Protein AF-A0A2W4LQY2-F1 (afdb_monomer)

Sequence (91 aa):
MKVAPPELTTPALPAQEAPRTLNEAAREFEAILLRRMLGALEKTTSLGEGAPSLYGSMIVDAMADAIVQAGGLGFGAVLEQALAERVKEPE

Nearest PDB structures (foldseek):
  8b6f-assembly1_AU  TM=5.164E-01  e=7.400E+00  Tetrahymena thermophila SB210
  3sfe-assembly1_C  TM=4.750E-01  e=8.854E+00  Sus scrofa
  3nce-assembly1_A  TM=2.724E-01  e=3.202E+00  Homo sapiens

Radius of gyration: 22.78 Å; Cα contacts (8 Å, |Δi|>4): 44; chains: 1; bounding box: 68×43×55 Å

Secondary structure (DSSP, 8-state):
--PPPPP--PPPPPP------HHHHHHHHHHHHHHHHHHHHHHHHT-STTS-SHHHHHHHHHHHHHHHHTT-SSHHHHHHHHHHHHHT---

Mean predicted aligned error: 14.11 Å

Solvent-accessible surface area (backbone atoms only — not comparable to full-atom values): 5635 Å² total; per-residue (Å²): 140,85,82,78,79,80,81,78,78,71,80,76,72,76,77,77,75,72,83,76,50,64,63,58,54,22,47,54,50,43,33,53,51,40,35,61,64,41,51,62,52,40,70,63,68,60,78,57,93,86,72,81,65,64,66,35,53,53,51,34,49,53,50,21,50,49,42,46,72,75,61,47,92,47,59,26,60,54,48,35,51,58,47,53,55,58,72,68,62,86,129

pLDDT: mean 73.13, std 13.02, range [43.38, 88.75]

Structure (mmCIF, N/CA/C/O backbone):
data_AF-A0A2W4LQY2-F1
#
_entry.id   AF-A0A2W4LQY2-F1
#
loop_
_atom_site.group_PDB
_atom_site.id
_atom_site.type_symbol
_atom_site.label_atom_id
_atom_site.label_alt_id
_atom_site.label_comp_id
_atom_site.label_asym_id
_atom_site.label_entity_id
_atom_site.label_seq_id
_atom_site.pdbx_PDB_ins_code
_atom_site.Cartn_x
_atom_site.Cartn_y
_atom_site.Cartn_z
_atom_site.occupancy
_atom_site.B_iso_or_equiv
_atom_site.auth_seq_id
_atom_site.auth_comp_id
_atom_site.auth_asym_id
_atom_site.auth_atom_id
_atom_site.pdbx_PDB_model_num
ATOM 1 N N . MET A 1 1 ? -46.559 33.825 -28.809 1.00 43.38 1 MET A N 1
ATOM 2 C CA . MET A 1 1 ? -45.324 33.068 -28.513 1.00 43.38 1 MET A CA 1
ATOM 3 C C . MET A 1 1 ? -45.036 33.200 -27.027 1.00 43.38 1 MET A C 1
ATOM 5 O O . MET A 1 1 ? -44.754 34.302 -26.582 1.00 43.38 1 MET A O 1
ATOM 9 N N . LYS A 1 2 ? -45.213 32.128 -26.248 1.00 48.09 2 LYS A N 1
ATOM 10 C CA . LYS A 1 2 ? -44.951 32.098 -24.801 1.00 48.09 2 LYS A CA 1
ATOM 11 C C . LYS 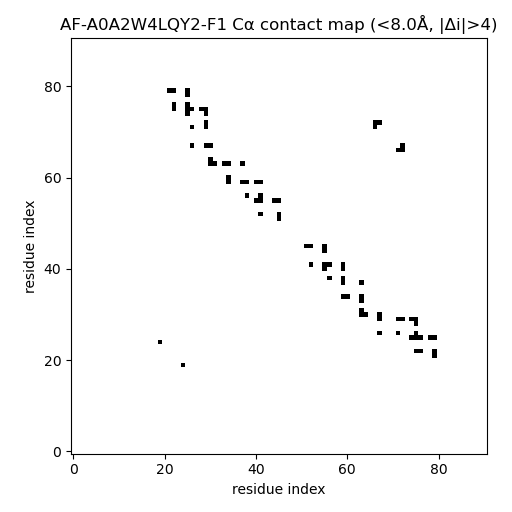A 1 2 ? -43.736 31.189 -24.619 1.00 48.09 2 LYS A C 1
ATOM 13 O O . LYS A 1 2 ? -43.852 29.987 -24.822 1.00 48.09 2 LYS A O 1
ATOM 18 N N . VAL A 1 3 ? -42.567 31.782 -24.404 1.00 57.31 3 VAL A N 1
ATOM 19 C CA . VAL A 1 3 ? -41.300 31.049 -24.282 1.00 57.31 3 VAL A CA 1
ATOM 20 C C . VAL A 1 3 ? -41.220 30.524 -22.849 1.00 57.31 3 VAL A C 1
ATOM 22 O O . VAL A 1 3 ? -41.353 31.306 -21.908 1.00 57.31 3 VAL A O 1
ATOM 25 N N . ALA A 1 4 ? -41.106 29.207 -22.680 1.00 61.78 4 ALA A N 1
ATOM 26 C CA . ALA A 1 4 ? -40.934 28.586 -21.369 1.00 61.78 4 ALA A CA 1
ATOM 27 C C . ALA A 1 4 ? -39.528 28.904 -20.816 1.00 61.78 4 ALA A C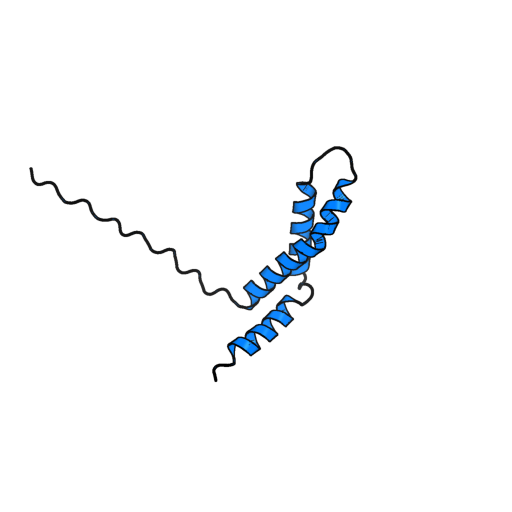 1
ATOM 29 O O . ALA A 1 4 ? -38.580 28.964 -21.604 1.00 61.78 4 ALA A O 1
ATOM 30 N N . PRO A 1 5 ? -39.375 29.141 -19.501 1.00 62.97 5 PRO A N 1
ATOM 31 C CA . PRO A 1 5 ? -38.070 29.404 -18.906 1.00 62.97 5 PRO A CA 1
ATOM 32 C C . PRO A 1 5 ? -37.194 28.137 -18.922 1.00 62.97 5 PRO A C 1
ATOM 34 O O . PRO A 1 5 ? -37.729 27.034 -18.798 1.00 62.97 5 PRO A O 1
ATOM 37 N N . PRO A 1 6 ? -35.865 28.273 -19.082 1.00 64.00 6 PRO A N 1
ATOM 38 C CA . PRO A 1 6 ? -34.949 27.139 -19.079 1.00 64.00 6 PRO A CA 1
ATOM 39 C C . PRO A 1 6 ? -34.949 26.483 -17.697 1.00 64.00 6 PRO A C 1
ATOM 41 O O . PRO A 1 6 ? -34.749 27.154 -16.683 1.00 64.00 6 PRO A O 1
ATOM 44 N N . GLU A 1 7 ? -35.190 25.175 -17.660 1.00 57.22 7 GLU A N 1
ATOM 45 C CA . GLU A 1 7 ? -35.056 24.386 -16.442 1.00 57.22 7 GLU A CA 1
ATOM 46 C C . GLU A 1 7 ? -33.604 24.470 -15.964 1.00 57.22 7 GLU A C 1
ATOM 48 O O . GLU A 1 7 ? -32.661 24.126 -16.678 1.00 57.22 7 GLU A O 1
ATOM 53 N N . LEU A 1 8 ? -33.424 24.999 -14.756 1.00 61.06 8 LEU A N 1
ATOM 54 C CA . LEU A 1 8 ? -32.143 25.023 -14.072 1.00 61.06 8 LEU A CA 1
ATOM 55 C C . LEU A 1 8 ? -31.794 23.576 -13.718 1.00 61.06 8 LEU A C 1
ATOM 57 O O . LEU A 1 8 ? -32.270 23.048 -12.711 1.00 61.06 8 LEU A O 1
ATOM 61 N N . THR A 1 9 ? -30.980 22.921 -14.547 1.00 63.66 9 THR A N 1
ATOM 62 C CA . THR A 1 9 ? -30.360 21.644 -14.189 1.00 63.66 9 THR A CA 1
ATOM 63 C C . THR A 1 9 ? -29.538 21.880 -12.930 1.00 63.66 9 THR A C 1
ATOM 65 O O . THR A 1 9 ? -28.476 22.499 -12.962 1.00 63.66 9 THR A O 1
ATOM 68 N N . THR A 1 10 ? -30.077 21.442 -11.796 1.00 62.47 10 THR A N 1
ATO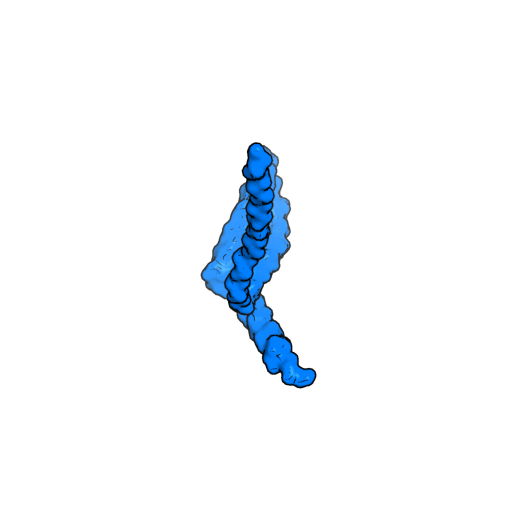M 69 C CA . THR A 1 10 ? -29.386 21.506 -10.512 1.00 62.47 10 THR A CA 1
ATOM 70 C C . THR A 1 10 ? -28.134 20.638 -10.640 1.00 62.47 10 THR A C 1
ATOM 72 O O . THR A 1 10 ? -28.268 19.476 -11.033 1.00 62.47 10 THR A O 1
ATOM 75 N N . PRO A 1 11 ? -26.921 21.159 -10.379 1.00 62.06 11 PRO A N 1
ATOM 76 C CA . PRO A 1 11 ? -25.731 20.326 -10.392 1.00 62.06 11 PRO A CA 1
ATOM 77 C C . PRO A 1 11 ? -25.918 19.238 -9.335 1.00 62.06 11 PRO A C 1
ATOM 79 O O . PRO A 1 11 ? -26.123 19.534 -8.157 1.00 62.06 11 PRO A O 1
ATOM 82 N N . ALA A 1 12 ? -25.910 17.978 -9.772 1.00 59.25 12 ALA A N 1
ATOM 83 C CA . ALA A 1 12 ? -25.897 16.843 -8.868 1.00 59.25 12 ALA A CA 1
ATOM 84 C C . ALA A 1 12 ? -24.680 17.003 -7.951 1.00 59.25 12 ALA A C 1
ATOM 86 O O . ALA A 1 12 ? -23.551 17.108 -8.439 1.00 59.25 12 ALA A O 1
ATOM 87 N N . LEU A 1 13 ? -24.914 17.083 -6.636 1.00 63.41 13 LEU A N 1
ATOM 88 C CA . LEU A 1 13 ? -23.820 17.045 -5.674 1.00 63.41 13 LEU A CA 1
ATOM 89 C C . LEU A 1 13 ? -22.980 15.788 -5.951 1.00 63.41 13 LEU A C 1
ATOM 91 O O . LEU A 1 13 ? -23.562 14.734 -6.235 1.00 63.41 13 LEU A O 1
ATOM 95 N N . PRO A 1 14 ? -21.639 15.880 -5.877 1.00 61.12 14 PRO A N 1
ATOM 96 C CA . PRO A 1 14 ? -20.784 14.711 -6.001 1.00 61.12 14 PRO A CA 1
ATOM 97 C C . PRO A 1 14 ? -21.269 13.657 -5.009 1.00 61.12 14 PRO A C 1
ATOM 99 O O . PRO A 1 14 ? -21.534 13.973 -3.846 1.00 61.12 14 PRO A O 1
ATOM 102 N N . ALA A 1 15 ? -21.448 12.431 -5.505 1.00 61.09 15 ALA A N 1
ATOM 103 C CA . ALA A 1 15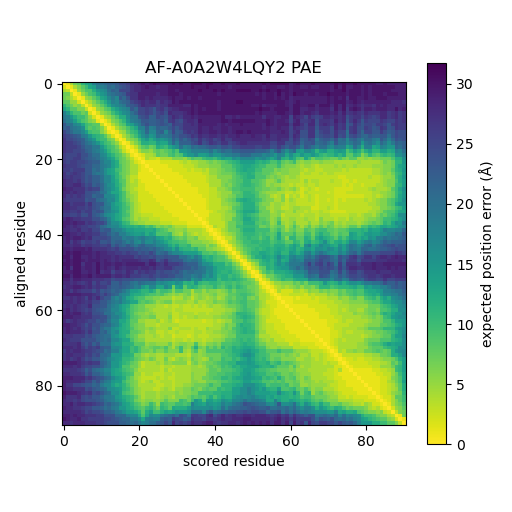 ? -21.839 11.294 -4.693 1.00 61.09 15 ALA A CA 1
ATOM 104 C C . ALA A 1 15 ? -20.941 11.267 -3.455 1.00 61.09 15 ALA A C 1
ATOM 106 O O . ALA A 1 15 ? -19.718 11.247 -3.572 1.00 61.09 15 ALA A O 1
ATOM 107 N N . GLN A 1 16 ? -21.568 11.362 -2.287 1.00 58.31 16 GLN A N 1
ATOM 108 C CA . GLN A 1 16 ? -20.906 11.336 -0.996 1.00 58.31 16 GLN A CA 1
ATOM 109 C C . GLN A 1 16 ? -20.040 10.071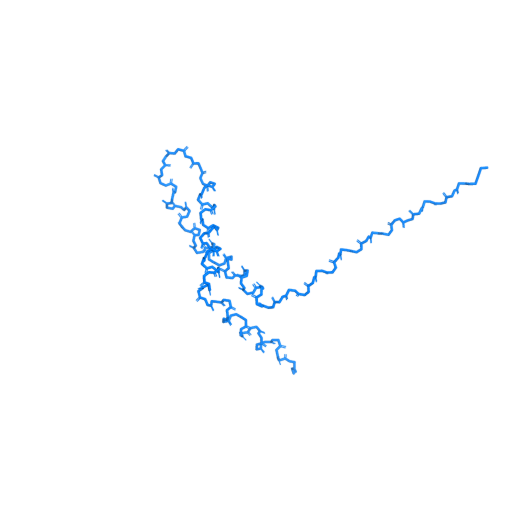 -0.956 1.00 58.31 16 GLN A C 1
ATOM 111 O O . GLN A 1 16 ? -20.584 8.966 -0.963 1.00 58.31 16 GLN A O 1
ATOM 116 N N . GLU A 1 17 ? -18.710 10.231 -1.030 1.00 61.12 17 GLU A N 1
ATOM 117 C CA . GLU A 1 17 ? -17.775 9.106 -0.952 1.00 61.12 17 GLU A CA 1
ATOM 118 C C . GLU A 1 17 ? -18.126 8.313 0.305 1.00 61.12 17 GLU A C 1
ATOM 120 O O . GLU A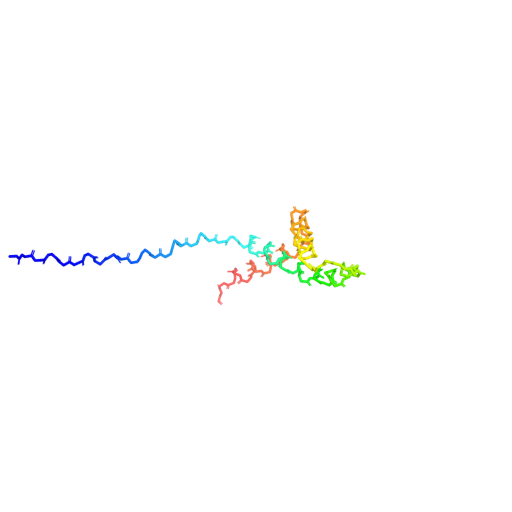 1 17 ? -18.244 8.882 1.396 1.00 61.12 17 GLU A O 1
ATOM 125 N N . ALA A 1 18 ? -18.365 7.010 0.135 1.00 60.72 18 ALA A N 1
ATOM 126 C CA . ALA A 1 18 ? -18.618 6.122 1.255 1.00 60.72 18 ALA A CA 1
ATOM 127 C C . ALA A 1 18 ? -17.504 6.312 2.300 1.00 60.72 18 ALA A C 1
ATOM 129 O O . ALA A 1 18 ?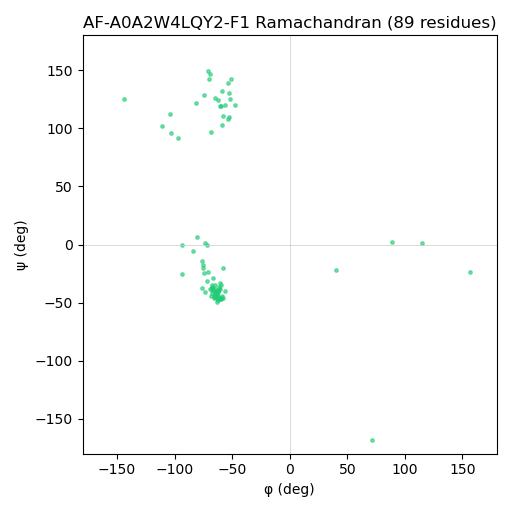 -16.350 6.531 1.917 1.00 60.72 18 ALA A O 1
ATOM 130 N N . PRO A 1 19 ? -17.827 6.268 3.603 1.00 64.88 19 PRO A N 1
ATOM 131 C CA . PRO A 1 19 ? -16.834 6.486 4.641 1.00 64.88 19 PRO A CA 1
ATOM 132 C C . PRO A 1 19 ? -15.713 5.459 4.476 1.00 64.88 19 PRO A C 1
ATOM 134 O O . PRO A 1 19 ? -15.932 4.267 4.689 1.00 64.88 19 PRO A O 1
ATOM 137 N N . ARG A 1 20 ? -14.525 5.923 4.063 1.00 71.31 20 ARG A N 1
ATOM 138 C CA . ARG A 1 20 ? -13.333 5.073 3.981 1.00 71.31 20 ARG A CA 1
ATOM 139 C C . ARG A 1 20 ? -13.056 4.524 5.366 1.00 71.31 20 ARG A C 1
ATOM 141 O O . ARG A 1 20 ? -13.068 5.273 6.349 1.00 71.31 20 ARG A O 1
ATOM 148 N N . THR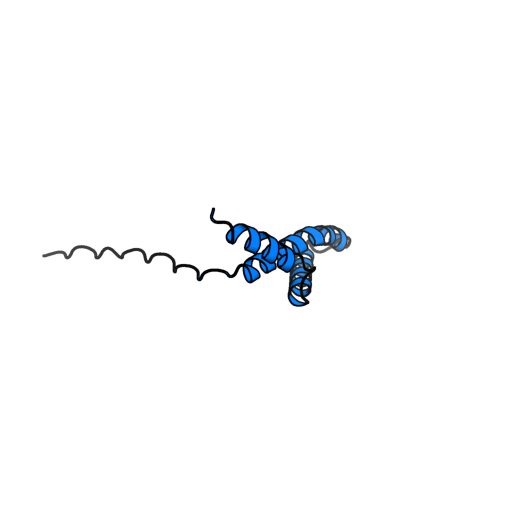 A 1 21 ? -12.817 3.224 5.451 1.00 82.69 21 THR A N 1
ATOM 149 C CA . THR A 1 21 ? -12.462 2.623 6.731 1.00 82.69 21 THR A CA 1
ATOM 150 C C . THR A 1 21 ? -11.051 3.056 7.124 1.00 82.69 21 THR A C 1
ATOM 152 O O . THR A 1 21 ? -10.187 3.305 6.279 1.00 82.69 21 THR A O 1
ATOM 155 N N . LEU A 1 22 ? -10.798 3.149 8.429 1.00 80.88 22 LEU A N 1
ATOM 156 C CA . LEU A 1 22 ? -9.481 3.517 8.951 1.00 80.88 22 LEU A CA 1
ATOM 157 C C . LEU A 1 22 ? -8.409 2.504 8.504 1.00 80.88 22 LEU A C 1
ATOM 159 O O . LEU A 1 22 ? -7.283 2.887 8.194 1.00 80.88 22 LEU A O 1
ATOM 163 N N . ASN A 1 23 ? -8.802 1.234 8.369 1.00 82.56 23 ASN A N 1
ATOM 164 C CA . ASN A 1 23 ? -7.970 0.158 7.843 1.00 82.56 23 ASN A CA 1
ATOM 165 C C . ASN A 1 23 ? -7.558 0.376 6.375 1.00 82.56 23 ASN A C 1
ATOM 167 O O . ASN A 1 23 ? -6.380 0.243 6.043 1.00 82.56 23 ASN A O 1
ATOM 171 N N . GLU A 1 24 ? -8.498 0.748 5.500 1.00 84.19 24 GLU A N 1
ATOM 172 C CA . GLU A 1 24 ? -8.208 1.047 4.089 1.00 84.19 24 GLU A CA 1
ATOM 173 C C . GLU A 1 24 ? -7.248 2.234 3.962 1.00 84.19 24 GLU A C 1
ATOM 175 O O . GLU A 1 24 ? -6.231 2.135 3.277 1.00 84.19 24 GLU A O 1
ATOM 180 N N . ALA A 1 25 ? -7.506 3.318 4.699 1.00 85.62 25 ALA A N 1
ATOM 181 C CA . ALA A 1 25 ? -6.637 4.492 4.701 1.00 85.62 25 ALA A CA 1
ATOM 182 C C . ALA A 1 25 ? -5.221 4.173 5.221 1.00 85.62 25 ALA A C 1
ATOM 184 O O . ALA A 1 25 ? -4.227 4.650 4.669 1.00 85.62 25 ALA A O 1
ATOM 185 N N . ALA A 1 26 ? -5.109 3.340 6.260 1.00 86.56 26 ALA A N 1
ATOM 186 C CA . ALA A 1 26 ? -3.824 2.919 6.809 1.00 86.56 26 ALA A CA 1
ATOM 187 C C . ALA A 1 26 ? -3.034 2.027 5.832 1.00 86.56 26 ALA A C 1
ATOM 189 O O . ALA A 1 26 ? -1.816 2.177 5.708 1.00 86.56 26 ALA A O 1
ATOM 190 N N . ARG A 1 27 ? -3.720 1.144 5.093 1.00 85.81 27 ARG A N 1
ATOM 191 C CA . ARG A 1 27 ? -3.118 0.338 4.018 1.00 85.81 27 ARG A CA 1
ATOM 192 C C . ARG A 1 27 ? -2.623 1.189 2.854 1.00 85.81 27 ARG A C 1
ATOM 194 O O . ARG A 1 27 ? -1.510 0.977 2.377 1.00 85.81 27 ARG A O 1
ATOM 201 N N . GLU A 1 28 ? -3.416 2.159 2.411 1.00 86.31 28 GLU A N 1
ATOM 202 C CA . GLU A 1 28 ? -3.019 3.087 1.345 1.00 86.31 28 GLU A CA 1
ATOM 203 C C . GLU A 1 28 ? -1.797 3.920 1.749 1.00 86.31 28 GLU A C 1
ATOM 205 O O . GLU A 1 28 ? -0.864 4.095 0.961 1.00 86.31 28 GLU A O 1
ATOM 210 N N . PHE A 1 29 ? -1.753 4.384 2.999 1.00 87.81 29 PHE A N 1
ATOM 211 C CA . PHE A 1 29 ? -0.590 5.087 3.528 1.00 87.81 29 PHE A CA 1
ATOM 212 C C . PHE A 1 29 ? 0.671 4.215 3.494 1.00 87.81 29 PHE A C 1
ATOM 214 O O . PHE A 1 29 ? 1.725 4.666 3.037 1.00 87.81 29 PHE A O 1
ATOM 221 N N . GLU A 1 30 ? 0.571 2.965 3.953 1.00 87.81 30 GLU A N 1
ATOM 222 C CA . GLU A 1 30 ? 1.694 2.028 3.936 1.00 87.81 30 GLU A CA 1
ATOM 223 C C . GLU A 1 30 ? 2.190 1.772 2.505 1.00 87.81 30 GLU A C 1
ATOM 225 O O . GLU A 1 30 ? 3.400 1.761 2.275 1.00 87.81 30 GLU A O 1
ATOM 230 N N . ALA A 1 31 ? 1.285 1.677 1.525 1.00 88.75 31 ALA A N 1
ATOM 231 C CA . ALA A 1 31 ? 1.644 1.557 0.112 1.00 88.75 31 ALA A CA 1
ATOM 232 C C . ALA A 1 31 ? 2.462 2.761 -0.384 1.00 88.75 31 ALA A C 1
ATOM 234 O O . ALA A 1 31 ? 3.497 2.592 -1.029 1.00 88.75 31 ALA A O 1
ATOM 235 N N . ILE A 1 32 ? 2.042 3.985 -0.053 1.00 88.56 32 ILE A N 1
ATOM 236 C CA . ILE A 1 32 ? 2.754 5.215 -0.435 1.00 88.56 32 ILE A CA 1
ATOM 237 C C . ILE A 1 32 ? 4.131 5.280 0.233 1.00 88.56 32 ILE A C 1
ATOM 239 O O . ILE A 1 32 ? 5.123 5.639 -0.410 1.00 88.56 32 ILE A O 1
ATOM 243 N N . LEU A 1 33 ? 4.212 4.909 1.511 1.00 87.88 33 LEU A N 1
ATOM 244 C CA . LEU A 1 33 ? 5.470 4.860 2.249 1.00 87.88 33 LEU A CA 1
ATOM 245 C C . LEU A 1 33 ? 6.440 3.859 1.612 1.00 87.88 33 LEU A C 1
ATOM 247 O O . LEU A 1 33 ? 7.599 4.198 1.367 1.00 87.88 33 LEU A O 1
ATOM 251 N N . LEU A 1 34 ? 5.954 2.663 1.279 1.00 88.69 34 LEU A N 1
ATOM 252 C CA . LEU A 1 34 ? 6.728 1.636 0.588 1.00 88.69 34 LEU A CA 1
ATOM 253 C C . LEU A 1 34 ? 7.214 2.121 -0.773 1.00 88.69 34 LEU A C 1
ATOM 255 O O . LEU A 1 34 ? 8.407 2.026 -1.044 1.00 88.69 34 LEU A O 1
ATOM 259 N N . ARG A 1 35 ? 6.350 2.731 -1.591 1.00 87.94 35 ARG A N 1
ATOM 260 C CA . ARG A 1 35 ? 6.756 3.348 -2.867 1.00 87.94 35 ARG A CA 1
ATOM 261 C C . ARG A 1 35 ? 7.851 4.388 -2.655 1.00 87.94 35 ARG A C 1
ATOM 263 O O . ARG A 1 35 ? 8.819 4.432 -3.408 1.00 87.94 35 ARG A O 1
ATOM 270 N N . ARG A 1 36 ? 7.767 5.195 -1.592 1.00 86.31 36 ARG A N 1
ATOM 271 C CA . ARG A 1 36 ? 8.792 6.204 -1.297 1.00 86.31 36 ARG A CA 1
ATOM 272 C C . ARG A 1 36 ? 10.126 5.594 -0.866 1.00 86.31 36 ARG A C 1
ATOM 274 O O . ARG A 1 36 ? 11.169 6.112 -1.263 1.00 86.31 36 ARG A O 1
ATOM 281 N N . MET A 1 37 ? 10.099 4.512 -0.091 1.00 85.56 37 MET A N 1
ATOM 282 C CA . MET A 1 37 ? 11.295 3.763 0.312 1.00 85.56 37 MET A CA 1
ATOM 283 C C . MET A 1 37 ? 11.935 3.045 -0.882 1.00 85.56 37 MET A C 1
ATOM 285 O O . MET A 1 37 ? 13.147 3.114 -1.083 1.00 85.56 37 MET A O 1
ATOM 289 N N . LEU A 1 38 ? 11.108 2.402 -1.705 1.00 83.25 38 LEU A N 1
ATOM 290 C CA . LEU A 1 38 ? 11.512 1.661 -2.895 1.00 83.25 38 LEU A CA 1
ATOM 291 C C . LEU A 1 38 ? 11.878 2.576 -4.067 1.00 83.25 38 LEU A C 1
ATOM 293 O O . LEU A 1 38 ? 12.613 2.148 -4.947 1.00 83.25 38 LEU A O 1
ATOM 297 N N . GLY A 1 39 ? 11.485 3.850 -4.054 1.00 78.25 39 GLY A N 1
ATOM 298 C CA . GLY A 1 39 ? 11.899 4.844 -5.050 1.00 78.25 39 GLY A CA 1
ATOM 299 C C . GLY A 1 39 ? 13.422 5.022 -5.152 1.00 78.25 39 GLY A C 1
ATOM 300 O O . GLY A 1 39 ? 13.941 5.465 -6.174 1.00 78.25 39 GLY A O 1
ATOM 301 N N . ALA A 1 40 ? 14.182 4.633 -4.122 1.00 70.88 40 ALA A N 1
ATOM 302 C CA . ALA A 1 40 ? 15.639 4.552 -4.215 1.00 70.88 40 ALA A CA 1
ATOM 303 C C . ALA A 1 40 ? 16.119 3.450 -5.188 1.00 70.88 40 ALA A C 1
ATOM 305 O O . ALA A 1 40 ? 17.174 3.607 -5.800 1.00 70.88 40 ALA A O 1
ATOM 306 N N . LEU A 1 41 ? 15.338 2.377 -5.371 1.00 67.50 41 LEU A N 1
ATOM 307 C CA . LEU A 1 41 ? 15.616 1.274 -6.300 1.00 67.50 41 LEU A CA 1
ATOM 308 C C . LEU A 1 41 ? 15.369 1.648 -7.765 1.00 67.50 41 LEU A C 1
ATOM 310 O O . LEU A 1 41 ? 16.011 1.084 -8.648 1.00 67.50 41 LEU A O 1
ATOM 314 N N . GLU A 1 42 ? 14.508 2.630 -8.048 1.00 65.00 42 GLU A N 1
ATOM 315 C CA . GLU A 1 42 ? 14.334 3.152 -9.416 1.00 65.00 42 GLU A CA 1
ATOM 316 C C . GLU A 1 42 ? 15.650 3.722 -9.960 1.00 65.00 42 GLU A C 1
ATOM 318 O O . GLU A 1 42 ? 15.967 3.598 -11.142 1.00 65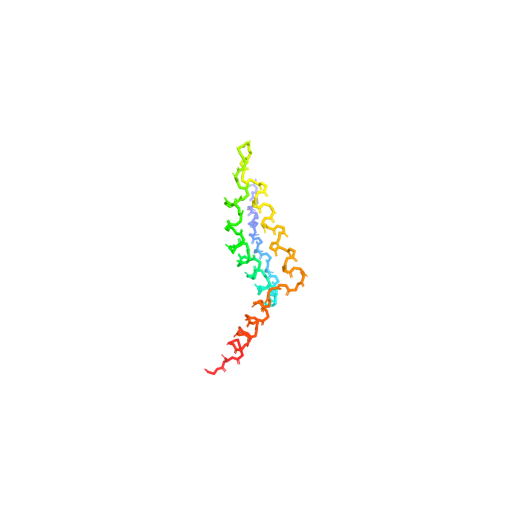.00 42 GLU A O 1
ATOM 323 N N . LYS A 1 43 ? 16.454 4.325 -9.075 1.00 63.56 43 LYS A N 1
ATOM 324 C CA . LYS A 1 43 ? 17.753 4.911 -9.427 1.00 63.56 43 LYS A CA 1
ATOM 325 C C . LYS A 1 43 ? 18.845 3.866 -9.640 1.00 63.56 43 LYS A C 1
ATOM 327 O O . LYS A 1 43 ? 19.851 4.182 -10.262 1.00 63.56 43 LYS A O 1
ATOM 332 N N . THR A 1 44 ? 18.682 2.652 -9.114 1.00 60.00 44 THR A N 1
ATOM 333 C CA . THR A 1 44 ? 19.647 1.556 -9.298 1.00 60.00 44 THR A CA 1
ATOM 334 C C . THR A 1 44 ? 19.285 0.658 -10.477 1.00 60.00 44 THR A C 1
ATOM 336 O O . THR A 1 44 ? 20.178 0.077 -11.087 1.00 60.00 44 THR A O 1
ATOM 339 N N . THR A 1 45 ? 18.006 0.591 -10.862 1.00 58.03 45 THR A N 1
ATOM 340 C CA . THR A 1 45 ? 17.554 -0.120 -12.072 1.00 58.03 45 THR A CA 1
ATOM 341 C C . THR A 1 45 ? 17.834 0.642 -13.373 1.00 58.03 45 THR A C 1
ATOM 343 O O . THR A 1 45 ? 17.824 0.032 -14.438 1.00 58.03 45 THR A O 1
ATOM 346 N N . SER A 1 46 ? 18.160 1.938 -13.320 1.00 56.62 46 SER A N 1
ATOM 347 C CA . SER A 1 46 ? 18.503 2.752 -14.500 1.00 56.62 46 SER A CA 1
ATOM 348 C C . SER A 1 46 ? 19.945 2.588 -15.012 1.00 56.62 46 SER A C 1
ATOM 350 O O . SER A 1 46 ? 20.348 3.298 -15.931 1.00 56.62 46 SER A O 1
ATOM 352 N N . LEU A 1 47 ? 20.731 1.656 -14.457 1.00 57.34 47 LEU A N 1
ATOM 353 C CA . LEU A 1 47 ? 22.151 1.469 -14.795 1.00 57.34 47 LEU A CA 1
ATOM 354 C C . LEU A 1 47 ? 22.422 0.824 -16.175 1.00 57.34 47 LEU A C 1
ATOM 356 O O . LEU A 1 47 ? 23.582 0.613 -16.519 1.00 57.34 47 LEU A O 1
ATOM 360 N N . GLY A 1 48 ? 21.391 0.508 -16.965 1.00 55.69 48 GLY A N 1
ATOM 361 C CA . GLY A 1 48 ? 21.530 0.015 -18.340 1.00 55.69 48 GLY A CA 1
ATOM 362 C C . GLY A 1 48 ? 21.206 1.105 -19.361 1.00 55.69 48 GLY A C 1
ATOM 363 O O . GLY A 1 48 ? 20.052 1.515 -19.476 1.00 55.69 48 GLY A O 1
ATOM 364 N N . GLU A 1 49 ? 22.209 1.569 -20.110 1.00 55.53 49 GLU A N 1
ATOM 365 C CA . GLU A 1 49 ? 22.046 2.498 -21.235 1.00 55.53 49 GLU A CA 1
ATOM 366 C C . GLU A 1 49 ? 21.005 1.962 -22.238 1.00 55.53 49 GLU A C 1
ATOM 368 O O . GLU A 1 49 ? 21.268 0.994 -22.949 1.00 55.53 49 GLU A O 1
ATOM 373 N N . GLY A 1 50 ? 19.820 2.582 -22.326 1.00 54.38 50 GLY A N 1
ATOM 374 C CA . GLY A 1 50 ? 18.964 2.391 -23.505 1.00 54.38 50 GLY A CA 1
ATOM 375 C C . GLY A 1 50 ? 17.460 2.637 -23.378 1.00 54.38 50 GLY A C 1
ATOM 376 O O . GLY A 1 50 ? 16.842 2.937 -24.396 1.00 54.38 50 GLY A O 1
ATOM 377 N N . ALA A 1 51 ? 16.842 2.559 -22.194 1.00 53.28 51 ALA A N 1
ATOM 378 C CA . ALA A 1 51 ? 15.391 2.770 -22.071 1.00 53.28 51 ALA A CA 1
ATOM 379 C C . ALA A 1 51 ? 15.013 3.486 -20.759 1.00 53.28 51 ALA A C 1
ATOM 381 O O . ALA A 1 51 ? 15.389 3.023 -19.682 1.00 53.28 51 ALA A O 1
ATOM 382 N N . PRO A 1 52 ? 14.282 4.616 -20.813 1.00 55.38 52 PRO A N 1
ATOM 383 C CA . PRO A 1 52 ? 14.022 5.433 -19.636 1.00 55.38 52 PRO A CA 1
ATOM 384 C C . PRO A 1 52 ? 12.978 4.784 -18.720 1.00 55.38 52 PRO A C 1
ATOM 386 O O . PRO A 1 52 ? 11.905 4.412 -19.187 1.00 55.38 52 PRO A O 1
ATOM 389 N N . SER A 1 53 ? 13.340 4.675 -17.435 1.00 60.09 53 SER A N 1
ATOM 390 C CA . SER A 1 53 ? 12.589 4.901 -16.174 1.00 60.09 53 SER A CA 1
ATOM 391 C C . SER A 1 53 ? 11.119 4.479 -15.989 1.00 60.09 53 SER A C 1
ATOM 393 O O . SER A 1 53 ? 10.716 4.291 -14.845 1.00 60.09 53 SER A O 1
ATOM 395 N N . LEU A 1 54 ? 10.320 4.292 -17.038 1.00 60.38 54 LEU A N 1
ATOM 396 C CA . LEU A 1 54 ? 8.900 3.924 -16.976 1.00 60.38 54 LEU A CA 1
ATOM 397 C C . LEU A 1 54 ? 8.688 2.508 -16.429 1.00 60.38 54 LEU A C 1
ATOM 399 O O . LEU A 1 54 ? 7.751 2.262 -15.676 1.00 60.38 54 LEU A O 1
ATOM 403 N N . TYR A 1 55 ? 9.585 1.577 -16.765 1.00 67.31 55 TYR A N 1
ATOM 404 C CA . TYR A 1 55 ? 9.551 0.229 -16.196 1.00 67.31 55 TYR A CA 1
ATOM 405 C C . TYR A 1 55 ? 9.986 0.215 -14.727 1.00 67.31 55 TYR A C 1
ATOM 407 O O . TYR A 1 55 ? 9.471 -0.585 -13.953 1.00 67.31 55 TYR A O 1
ATOM 415 N N . GLY A 1 56 ? 10.889 1.118 -14.326 1.00 71.69 56 GLY A N 1
ATOM 416 C CA . GLY A 1 56 ? 11.359 1.223 -12.942 1.00 71.69 56 GLY A CA 1
ATOM 417 C C . GLY A 1 56 ? 10.228 1.583 -11.982 1.00 71.69 56 GLY A C 1
ATOM 418 O O . GLY A 1 56 ? 10.031 0.885 -10.989 1.00 71.69 56 GLY A O 1
ATOM 419 N N . SER A 1 57 ? 9.430 2.596 -12.328 1.00 75.44 57 SER A N 1
ATOM 420 C CA . SER A 1 57 ? 8.286 3.003 -11.508 1.00 75.44 57 SER A CA 1
ATOM 421 C C . SER A 1 57 ? 7.193 1.938 -11.454 1.00 75.44 57 SER A C 1
ATOM 423 O O . SER A 1 57 ? 6.650 1.673 -10.389 1.00 75.44 57 SER A O 1
ATOM 425 N N . MET A 1 58 ? 6.920 1.247 -12.568 1.00 83.00 58 MET A N 1
ATOM 426 C CA . MET A 1 58 ? 5.963 0.132 -12.580 1.00 83.00 58 MET A CA 1
ATOM 427 C C . MET A 1 58 ? 6.410 -1.037 -11.694 1.00 83.00 58 MET A C 1
ATOM 429 O O . MET A 1 58 ? 5.584 -1.637 -11.010 1.00 83.00 58 MET A O 1
ATOM 433 N N . ILE A 1 59 ? 7.706 -1.364 -11.691 1.00 83.19 59 ILE A N 1
ATOM 434 C CA . ILE A 1 59 ? 8.262 -2.416 -10.830 1.00 83.19 59 ILE A CA 1
ATOM 435 C C . ILE A 1 59 ? 8.149 -2.009 -9.361 1.00 83.19 59 ILE A C 1
ATOM 437 O O . ILE A 1 59 ? 7.741 -2.823 -8.537 1.00 83.19 59 ILE A O 1
ATOM 441 N N . VAL A 1 60 ? 8.481 -0.760 -9.033 1.00 84.19 60 VAL A N 1
ATOM 442 C CA . VAL A 1 60 ? 8.376 -0.245 -7.663 1.00 84.19 60 VAL A CA 1
ATOM 443 C C . VAL A 1 60 ? 6.933 -0.229 -7.177 1.00 84.19 60 VAL A C 1
ATOM 445 O O . VAL A 1 60 ? 6.673 -0.661 -6.055 1.00 84.19 60 VAL A O 1
ATOM 448 N N . ASP A 1 61 ? 5.996 0.185 -8.025 1.00 84.12 61 ASP A N 1
ATOM 449 C CA . ASP A 1 61 ? 4.570 0.170 -7.716 1.00 84.12 61 ASP A CA 1
ATOM 450 C C . ASP A 1 61 ? 4.063 -1.257 -7.486 1.00 84.12 61 ASP A C 1
ATOM 452 O O . ASP A 1 61 ? 3.472 -1.539 -6.445 1.00 84.12 61 ASP A O 1
ATOM 456 N N . ALA A 1 62 ? 4.368 -2.183 -8.401 1.00 84.62 62 ALA A N 1
ATOM 457 C CA . ALA A 1 62 ? 3.973 -3.583 -8.272 1.00 84.62 62 ALA A CA 1
ATOM 458 C C . ALA A 1 62 ? 4.577 -4.243 -7.023 1.00 84.62 62 ALA A C 1
ATOM 460 O O . ALA A 1 62 ? 3.933 -5.063 -6.372 1.00 84.62 62 ALA A O 1
ATOM 461 N N . MET A 1 63 ? 5.809 -3.880 -6.670 1.00 84.19 63 MET A N 1
ATOM 462 C CA . MET A 1 63 ? 6.498 -4.409 -5.500 1.00 84.19 63 MET A CA 1
ATOM 463 C C . MET A 1 63 ? 5.928 -3.836 -4.198 1.00 84.19 63 MET A C 1
ATOM 465 O O . MET A 1 63 ? 5.728 -4.588 -3.245 1.00 84.19 63 MET A O 1
ATOM 469 N N . ALA A 1 64 ? 5.607 -2.542 -4.159 1.00 86.25 64 ALA A N 1
ATOM 470 C CA . ALA A 1 64 ? 4.904 -1.939 -3.031 1.00 86.25 64 ALA A CA 1
ATOM 471 C C . ALA A 1 64 ? 3.525 -2.585 -2.828 1.00 86.25 64 ALA A C 1
ATOM 473 O O . ALA A 1 64 ? 3.197 -2.982 -1.710 1.00 86.25 64 ALA A O 1
ATOM 474 N N . ASP A 1 65 ? 2.762 -2.771 -3.906 1.00 85.44 65 ASP A N 1
ATOM 475 C CA . ASP A 1 65 ? 1.437 -3.389 -3.850 1.00 85.44 65 ASP A CA 1
ATOM 476 C C . ASP A 1 65 ? 1.521 -4.858 -3.410 1.00 85.44 65 ASP A C 1
ATOM 478 O O . ASP A 1 65 ? 0.738 -5.291 -2.565 1.00 85.44 65 ASP A O 1
ATOM 482 N N . ALA A 1 66 ? 2.508 -5.616 -3.900 1.00 85.75 66 ALA A N 1
ATOM 483 C CA . ALA A 1 66 ? 2.741 -6.997 -3.481 1.00 85.75 66 ALA A CA 1
ATOM 484 C C . ALA A 1 66 ? 3.092 -7.106 -1.988 1.00 85.75 66 ALA A C 1
ATOM 486 O O . ALA A 1 66 ? 2.597 -8.005 -1.308 1.00 85.75 66 ALA A O 1
ATOM 487 N N . ILE A 1 67 ? 3.904 -6.184 -1.456 1.00 85.94 67 ILE A N 1
ATOM 488 C CA . ILE A 1 67 ? 4.247 -6.148 -0.026 1.00 85.94 67 ILE A CA 1
ATOM 489 C C . ILE A 1 67 ? 3.000 -5.844 0.812 1.00 85.94 67 ILE A C 1
ATOM 491 O O . ILE A 1 67 ? 2.746 -6.540 1.792 1.00 85.94 67 ILE A O 1
ATOM 495 N N . VAL A 1 68 ? 2.183 -4.865 0.414 1.00 87.00 68 VAL A N 1
ATOM 496 C CA . VAL A 1 68 ? 0.930 -4.535 1.120 1.00 87.00 68 VAL A CA 1
ATOM 497 C C . VAL A 1 68 ? -0.072 -5.692 1.062 1.00 87.00 68 VAL A C 1
ATOM 499 O O . VAL A 1 68 ? -0.696 -6.029 2.072 1.00 87.00 68 VAL A O 1
ATOM 502 N N . GLN A 1 69 ? -0.205 -6.354 -0.091 1.00 85.38 69 GLN A N 1
ATOM 503 C CA . GLN A 1 69 ? -1.074 -7.524 -0.252 1.00 85.38 69 GLN A CA 1
ATOM 504 C C . GLN A 1 69 ? -0.609 -8.723 0.582 1.00 85.38 69 GLN A C 1
ATOM 506 O O . GLN A 1 69 ? -1.449 -9.441 1.123 1.00 85.38 69 GLN A O 1
ATOM 511 N N . ALA A 1 70 ? 0.704 -8.911 0.747 1.00 86.50 70 ALA A N 1
ATOM 512 C CA . ALA A 1 70 ? 1.282 -9.960 1.588 1.00 86.50 70 ALA A CA 1
ATOM 513 C C . ALA A 1 70 ? 1.124 -9.712 3.103 1.00 86.50 70 ALA A C 1
ATOM 515 O O . ALA A 1 70 ? 1.549 -10.544 3.902 1.00 86.50 70 ALA A O 1
ATOM 516 N N . GLY A 1 71 ? 0.500 -8.600 3.506 1.00 79.88 71 GLY A N 1
ATOM 517 C CA . GLY A 1 71 ? 0.288 -8.232 4.909 1.00 79.88 71 GLY A CA 1
ATOM 518 C C . GLY A 1 71 ? 1.023 -6.965 5.347 1.00 79.88 71 GLY A C 1
ATOM 519 O O . GLY A 1 71 ? 0.897 -6.575 6.505 1.00 79.88 71 GLY A O 1
ATOM 520 N N . GLY A 1 72 ? 1.743 -6.304 4.437 1.00 84.94 72 GLY A N 1
ATOM 521 C CA . GLY A 1 72 ? 2.480 -5.076 4.717 1.00 84.94 72 GLY A CA 1
ATOM 522 C C . GLY A 1 72 ? 3.724 -5.303 5.576 1.00 84.94 72 GLY A C 1
ATOM 523 O O . GLY A 1 72 ? 4.171 -6.429 5.794 1.00 84.94 72 GLY A O 1
ATOM 524 N N . LEU A 1 73 ? 4.294 -4.208 6.075 1.00 86.06 73 LEU A N 1
ATOM 525 C CA . LEU A 1 73 ? 5.351 -4.226 7.091 1.00 86.06 73 LEU A CA 1
ATOM 526 C C . LEU A 1 73 ? 4.774 -4.093 8.511 1.00 86.06 73 LEU A C 1
ATOM 528 O O . LEU A 1 73 ? 5.521 -4.093 9.488 1.00 86.06 73 LEU A O 1
ATOM 532 N N . GLY A 1 74 ? 3.447 -3.981 8.625 1.00 84.00 74 GLY A N 1
ATOM 533 C CA . GLY A 1 74 ? 2.728 -3.797 9.882 1.00 84.00 74 GLY A CA 1
ATOM 534 C C . GLY A 1 74 ? 2.561 -2.332 10.285 1.00 84.00 74 GLY A C 1
ATOM 535 O O . GLY A 1 74 ? 1.965 -2.059 11.327 1.00 84.00 74 GLY A O 1
ATOM 536 N N . PHE A 1 75 ? 3.018 -1.375 9.469 1.00 84.00 75 PHE A N 1
ATOM 537 C CA . PHE A 1 75 ? 2.850 0.049 9.769 1.00 84.00 75 PHE A CA 1
ATOM 538 C C . PHE A 1 75 ? 1.384 0.466 9.711 1.00 84.00 75 PHE A C 1
ATOM 540 O O . PHE A 1 75 ? 0.963 1.279 10.531 1.00 84.00 75 PHE A O 1
ATOM 547 N N . GLY A 1 76 ? 0.600 -0.128 8.805 1.00 83.56 76 GLY A N 1
ATOM 548 C CA . GLY A 1 76 ? -0.839 0.113 8.722 1.00 83.56 76 GLY A CA 1
ATOM 549 C C . GLY A 1 76 ? -1.566 -0.244 10.022 1.00 83.56 76 GLY A C 1
ATOM 550 O O . GLY A 1 76 ? -2.344 0.557 10.525 1.00 83.56 76 GLY A O 1
ATOM 551 N N . ALA A 1 77 ? -1.246 -1.391 10.629 1.00 82.81 77 ALA A N 1
ATOM 552 C CA . ALA A 1 77 ? -1.862 -1.826 11.885 1.00 82.81 77 ALA A CA 1
ATOM 553 C C . ALA A 1 77 ? -1.482 -0.927 13.076 1.00 82.81 77 ALA A C 1
ATOM 555 O O . ALA A 1 77 ? -2.327 -0.599 13.906 1.00 82.81 77 ALA A O 1
ATOM 556 N N . VAL A 1 78 ? -0.221 -0.483 13.145 1.00 86.00 78 VAL A N 1
ATOM 557 C CA . VAL A 1 78 ? 0.240 0.442 14.195 1.00 86.00 78 VAL A CA 1
ATOM 558 C C . VAL A 1 78 ? -0.416 1.817 14.046 1.00 86.00 78 VAL A C 1
ATOM 560 O O . VAL A 1 78 ? -0.841 2.408 15.038 1.00 86.00 78 VAL A O 1
ATOM 563 N N . LEU A 1 79 ? -0.535 2.322 12.814 1.00 83.50 79 LEU A N 1
ATOM 564 C CA . LEU A 1 79 ? -1.260 3.559 12.519 1.00 83.50 79 LEU A CA 1
ATOM 565 C C . LEU A 1 79 ? -2.741 3.438 12.845 1.00 83.50 79 LEU A C 1
ATOM 567 O O . LEU A 1 79 ? -3.305 4.360 13.427 1.00 83.50 79 LEU A O 1
ATOM 571 N N . GLU A 1 80 ? -3.353 2.305 12.504 1.00 84.50 80 GLU A N 1
ATOM 572 C CA . GLU A 1 80 ? -4.746 2.032 12.826 1.00 84.50 80 GLU A CA 1
ATOM 573 C C . GLU A 1 80 ? -4.979 2.110 14.332 1.00 84.50 80 GLU A C 1
ATOM 575 O O . GLU A 1 80 ? -5.886 2.806 14.780 1.00 84.50 80 GLU A O 1
ATOM 580 N N . GLN A 1 81 ? -4.103 1.485 15.115 1.00 85.06 81 GLN A N 1
ATOM 581 C CA . GLN A 1 81 ? -4.184 1.495 16.568 1.00 85.06 81 GLN A CA 1
ATOM 582 C C . GLN A 1 81 ? -3.960 2.897 17.157 1.00 85.06 81 GLN A C 1
ATOM 584 O O . GLN A 1 81 ? -4.764 3.355 17.967 1.00 85.06 81 GLN A O 1
ATOM 589 N N . ALA A 1 82 ? -2.936 3.621 16.697 1.00 82.50 82 ALA A N 1
ATOM 590 C CA . ALA A 1 82 ? -2.634 4.972 17.173 1.00 82.50 82 ALA A CA 1
ATOM 591 C C . ALA A 1 82 ? -3.740 5.987 16.830 1.00 82.50 82 ALA A C 1
ATOM 593 O O . ALA A 1 82 ? -4.054 6.876 17.623 1.00 82.50 82 ALA A O 1
ATOM 594 N N . LEU A 1 83 ? -4.344 5.870 15.645 1.00 80.81 83 LEU A N 1
ATOM 595 C CA . LEU A 1 83 ? -5.447 6.733 15.226 1.00 80.81 83 LEU A CA 1
ATOM 596 C C . LEU A 1 83 ? -6.760 6.335 15.903 1.00 80.81 83 LEU A C 1
ATOM 598 O O . LEU A 1 83 ? -7.519 7.218 16.294 1.00 80.81 83 LEU A O 1
ATOM 602 N N . ALA A 1 84 ? -7.019 5.040 16.098 1.00 82.38 84 ALA A N 1
ATOM 603 C CA . ALA A 1 84 ? -8.178 4.568 16.847 1.00 82.38 84 ALA A CA 1
ATOM 604 C C . ALA A 1 84 ? -8.146 5.053 18.304 1.00 82.38 84 ALA A C 1
ATOM 606 O O . ALA A 1 84 ? -9.186 5.441 18.831 1.00 82.38 84 ALA A O 1
ATOM 607 N N . GLU A 1 85 ? -6.970 5.096 18.937 1.00 80.19 85 GLU A N 1
ATOM 608 C CA . GLU A 1 85 ? -6.789 5.683 20.271 1.00 80.19 85 GLU A CA 1
ATOM 609 C C . GLU A 1 85 ? -7.112 7.185 20.285 1.00 80.19 85 GLU A C 1
ATOM 611 O O . GLU A 1 85 ? -7.853 7.639 21.152 1.00 80.19 85 GLU A O 1
ATOM 616 N N . ARG A 1 86 ? -6.650 7.945 19.283 1.00 74.75 86 ARG A N 1
ATOM 617 C CA . ARG A 1 86 ? -6.920 9.392 19.154 1.00 74.75 86 ARG A CA 1
ATOM 618 C C . ARG A 1 86 ? -8.382 9.725 18.857 1.00 74.75 86 ARG A C 1
ATOM 620 O O . ARG A 1 86 ? -8.888 10.723 19.350 1.00 74.75 86 ARG A O 1
ATOM 627 N N . VAL A 1 87 ? -9.064 8.916 18.046 1.00 71.00 87 VAL A N 1
ATOM 628 C CA . VAL A 1 87 ? -10.493 9.105 17.721 1.00 71.00 87 VAL A CA 1
ATOM 629 C C . VAL A 1 87 ? -11.384 8.774 18.924 1.00 71.00 87 VAL A C 1
ATOM 631 O O . VAL A 1 87 ? -12.505 9.269 19.022 1.00 71.00 87 VAL A O 1
ATOM 634 N N . LYS A 1 88 ? -10.889 7.950 19.855 1.00 63.19 88 LYS A N 1
ATOM 635 C CA . LYS A 1 88 ? -11.616 7.529 21.054 1.00 63.19 88 LYS A CA 1
ATOM 636 C C . LYS A 1 88 ? -11.533 8.523 22.218 1.00 63.19 88 LYS A C 1
ATOM 638 O O . LYS A 1 88 ? -12.240 8.310 23.196 1.00 63.19 88 LYS A O 1
ATOM 643 N N . GLU A 1 89 ? -10.755 9.602 22.113 1.00 54.56 89 GLU A N 1
ATOM 644 C CA . GLU A 1 89 ? -10.757 10.707 23.084 1.00 54.56 89 GLU A CA 1
ATOM 645 C C . GLU A 1 89 ? -11.646 11.875 22.615 1.00 54.56 89 GLU A C 1
ATOM 647 O O . GLU A 1 89 ? -11.184 12.792 21.934 1.00 54.56 89 GLU A O 1
ATOM 652 N N . PRO A 1 90 ? -12.930 11.881 23.007 1.00 52.03 90 PRO A N 1
ATOM 653 C CA . PRO A 1 90 ? -13.673 13.092 23.286 1.00 52.03 90 PRO A CA 1
ATOM 654 C C . PRO A 1 90 ? -13.776 13.274 24.810 1.00 52.03 90 PRO A C 1
ATOM 656 O O . PRO A 1 90 ? -14.676 12.713 25.433 1.00 52.03 90 PRO A O 1
ATOM 659 N N . GLU A 1 91 ? -12.875 14.060 25.402 1.00 44.47 91 GLU A N 1
ATOM 660 C CA . GLU A 1 91 ? -13.122 14.776 26.668 1.00 44.47 91 GLU A CA 1
ATOM 661 C C . GLU A 1 91 ? -12.735 16.250 26.526 1.00 44.47 91 GLU A C 1
ATOM 663 O O . GLU A 1 91 ? -11.603 16.533 26.068 1.00 44.47 91 GLU A O 1
#

Foldseek 3Di:
DDDDDDPDPDPDDPDDPDPDDLLNVLLVVLLVVQLVVLVVVLVVVPPDPDDDSPVSSVVSSVVSVVCSVVVGPCRSVVSSVVVVVVVPDDD